Protein AF-A0A090VM48-F1 (afdb_monomer_lite)

Foldseek 3Di:
DQCVPDVVRDDDDDDPDPLSVLVVCLVVQCVVCPPPPCSNVVQQQPGAHPVRHRNVCVVVVHDDDVLVVDDWDDVVVCVVDVVDDTRPPRD

pLDDT: mean 92.02, std 4.05, range [72.44, 97.25]

Organism: NCBI:txid221126

Secondary structure (DSSP, 8-state):
-HHHH-SSPPPPP--SSHHHHHHHHHHHHHHHSTTSTTHHHHHHTT-B-TTS-BHHHHHHTS---GGGTSPPPPHHHHHH-TT--PPTT--

Sequence (91 aa):
MRSKRTNPVFESLDPQSEQEAWDMIFKEYFLETFLENGSSFFASLRFKTAEGQLWMESLKNMTIEFNKICYPIPSEEMLVNKVIEQNPDLE

Structure (mmCIF, N/CA/C/O backbone):
data_AF-A0A090VM48-F1
#
_entry.id   AF-A0A090VM48-F1
#
loop_
_atom_site.group_PDB
_atom_site.id
_atom_site.type_symbol
_atom_site.label_atom_id
_atom_site.label_alt_id
_atom_site.label_comp_id
_atom_site.label_asym_id
_atom_site.label_entity_id
_atom_site.label_seq_id
_atom_site.pdbx_PDB_ins_code
_atom_site.Cartn_x
_atom_site.Cartn_y
_atom_site.Cartn_z
_atom_site.occupancy
_atom_site.B_iso_or_equiv
_atom_site.auth_seq_id
_atom_site.auth_comp_id
_atom_site.auth_asym_id
_atom_site.auth_atom_id
_atom_site.pdbx_PDB_model_num
ATOM 1 N N . MET A 1 1 ? -6.286 -13.475 17.560 1.00 75.25 1 MET A N 1
ATOM 2 C CA . MET A 1 1 ? -4.812 -13.353 17.512 1.00 75.25 1 MET A CA 1
ATOM 3 C C . MET A 1 1 ? -4.310 -12.621 18.742 1.00 75.25 1 MET A C 1
ATOM 5 O O . MET A 1 1 ? -3.618 -13.254 19.526 1.00 75.25 1 MET A O 1
ATOM 9 N N . ARG A 1 2 ? -4.794 -11.400 19.002 1.00 88.44 2 ARG A N 1
ATOM 10 C CA . ARG A 1 2 ? -4.609 -10.620 20.246 1.00 88.44 2 ARG A CA 1
ATOM 11 C C . ARG A 1 2 ? -4.479 -11.429 21.544 1.00 88.44 2 ARG A C 1
ATOM 13 O O . ARG A 1 2 ? -3.412 -11.456 22.146 1.00 88.44 2 ARG A O 1
ATOM 20 N N . SER A 1 3 ? -5.496 -12.211 21.914 1.00 89.69 3 SER A N 1
ATOM 21 C CA . SER A 1 3 ? -5.483 -13.037 23.141 1.00 89.69 3 SER A CA 1
ATO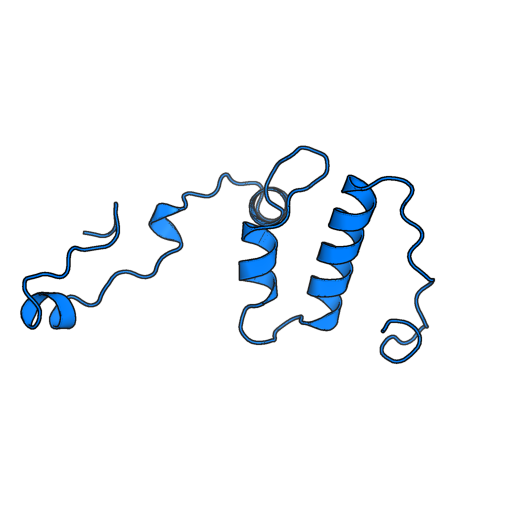M 22 C C . SER A 1 3 ? -4.371 -14.090 23.233 1.00 89.69 3 SER A C 1
ATOM 24 O O . SER A 1 3 ? -4.127 -14.620 24.312 1.00 89.69 3 SER A O 1
ATOM 26 N N . LYS A 1 4 ? -3.706 -14.408 22.118 1.00 89.44 4 LYS A N 1
ATOM 27 C CA . LYS A 1 4 ? -2.610 -15.384 22.037 1.00 89.44 4 LYS A CA 1
ATOM 28 C C . LYS A 1 4 ? -1.248 -14.751 21.726 1.00 89.44 4 LYS A C 1
ATOM 30 O O . LYS A 1 4 ? -0.241 -15.396 21.991 1.00 89.44 4 LYS A O 1
ATOM 35 N N . ARG A 1 5 ? -1.210 -13.559 21.113 1.00 86.00 5 ARG A N 1
ATOM 36 C CA . ARG A 1 5 ? 0.003 -12.961 20.517 1.00 86.00 5 ARG A CA 1
ATOM 37 C C . ARG A 1 5 ? 0.386 -11.576 21.064 1.00 86.00 5 ARG A C 1
ATOM 39 O O . ARG A 1 5 ? 1.468 -11.105 20.745 1.00 86.00 5 ARG A O 1
ATOM 46 N N . THR A 1 6 ? -0.430 -10.945 21.914 1.00 84.62 6 THR A N 1
ATOM 47 C CA . THR A 1 6 ? -0.120 -9.628 22.521 1.00 84.62 6 THR A CA 1
ATOM 48 C C . THR A 1 6 ? 0.038 -9.716 24.043 1.00 84.62 6 THR A C 1
ATOM 50 O O . THR A 1 6 ? -0.725 -10.438 24.686 1.00 84.62 6 THR A O 1
ATOM 53 N N . ASN A 1 7 ? 0.993 -8.970 24.619 1.00 88.06 7 ASN A N 1
ATOM 54 C CA . ASN A 1 7 ? 1.157 -8.793 26.069 1.00 88.06 7 ASN A CA 1
ATOM 55 C C . ASN A 1 7 ? 1.467 -7.311 26.403 1.00 88.06 7 ASN A C 1
ATOM 57 O O . ASN A 1 7 ? 2.537 -6.840 26.012 1.00 88.06 7 ASN A O 1
ATOM 61 N N . PRO A 1 8 ? 0.584 -6.576 27.110 1.00 89.50 8 PRO A N 1
ATOM 62 C CA . PRO A 1 8 ? -0.696 -7.029 27.663 1.00 89.50 8 PRO A CA 1
ATOM 63 C C . PRO A 1 8 ? -1.680 -7.472 26.574 1.00 89.50 8 PRO A C 1
ATOM 65 O O . PRO A 1 8 ? -1.565 -7.073 25.416 1.00 89.50 8 PRO A O 1
ATOM 68 N N . VAL A 1 9 ? -2.626 -8.338 26.945 1.00 91.56 9 VAL A N 1
ATOM 69 C CA . VAL A 1 9 ? -3.654 -8.815 26.014 1.00 91.56 9 VAL A CA 1
ATOM 70 C C . VAL A 1 9 ? -4.525 -7.636 25.595 1.00 91.56 9 VAL A C 1
ATOM 72 O O . VAL A 1 9 ? -5.179 -7.023 26.436 1.00 91.56 9 VAL A O 1
ATOM 75 N N . PHE A 1 10 ? -4.541 -7.329 24.299 1.00 88.19 10 PHE A N 1
ATOM 76 C CA . PHE A 1 10 ? -5.435 -6.309 23.762 1.00 88.19 10 PHE A CA 1
ATOM 77 C C . PHE A 1 10 ? -6.889 -6.792 23.733 1.00 88.19 10 PHE A C 1
ATOM 79 O O . PHE A 1 10 ? -7.164 -7.983 23.566 1.00 88.19 10 PHE A O 1
ATOM 86 N N . GLU A 1 11 ? -7.815 -5.842 23.866 1.00 90.50 11 GLU A N 1
ATOM 87 C CA . GLU A 1 11 ? -9.258 -6.088 23.853 1.00 90.50 11 GLU A CA 1
ATOM 88 C C . GLU A 1 11 ? -9.743 -6.674 22.519 1.00 90.50 11 GLU A C 1
ATOM 90 O O . GLU A 1 11 ? -9.077 -6.580 21.481 1.00 90.50 11 GLU A O 1
ATOM 95 N N . SER A 1 12 ? -10.921 -7.294 22.535 1.00 90.88 12 SER A N 1
ATOM 96 C CA . SER A 1 12 ? -11.540 -7.782 21.299 1.00 90.88 12 SER A CA 1
ATOM 97 C C . SER A 1 12 ? -11.982 -6.607 20.426 1.00 90.88 12 SER A C 1
ATOM 99 O O . SER A 1 12 ? -12.376 -5.565 20.938 1.00 90.88 12 SER A O 1
ATOM 101 N N . LEU A 1 13 ? -11.885 -6.773 19.107 1.00 90.88 13 LEU A N 1
ATOM 102 C CA . LEU A 1 13 ? -12.357 -5.775 18.148 1.00 90.88 13 LEU A CA 1
ATOM 103 C C . LEU A 1 13 ? -13.887 -5.857 18.050 1.00 90.88 13 LEU A C 1
ATOM 105 O O . LEU A 1 13 ? -14.413 -6.957 17.884 1.00 90.88 13 LEU A O 1
ATOM 109 N N . ASP A 1 14 ? -14.568 -4.715 18.134 1.00 94.62 14 ASP A N 1
ATOM 110 C CA . ASP A 1 14 ? -16.031 -4.596 18.040 1.00 94.62 14 ASP A CA 1
ATOM 111 C C . ASP A 1 14 ? -16.419 -3.415 17.122 1.00 94.62 14 ASP A C 1
ATOM 113 O O . ASP A 1 14 ? -16.823 -2.352 17.602 1.00 94.62 14 ASP A O 1
ATOM 117 N N . PRO A 1 15 ? -16.199 -3.537 15.798 1.00 95.69 15 PRO A N 1
ATOM 118 C CA . PRO A 1 15 ? -16.466 -2.449 14.864 1.00 95.69 15 PRO A CA 1
ATOM 119 C C . PRO A 1 15 ? -17.971 -2.187 14.726 1.00 95.69 15 PRO A C 1
ATOM 121 O O . PRO A 1 15 ? -18.760 -3.115 14.561 1.00 95.69 15 PRO A O 1
ATOM 124 N N . GLN A 1 16 ? -18.363 -0.913 14.704 1.00 97.25 16 GLN A N 1
ATOM 125 C CA . GLN A 1 16 ? -19.758 -0.476 14.571 1.00 97.25 16 GLN A CA 1
ATOM 126 C C . GLN A 1 16 ? -20.158 -0.190 13.115 1.00 97.25 16 GLN A C 1
ATOM 128 O O . GLN A 1 16 ? -21.320 0.087 12.818 1.00 97.25 16 GLN A O 1
ATOM 133 N N . SER A 1 17 ? -19.203 -0.252 12.184 1.00 97.12 17 SER A N 1
ATOM 134 C CA . SER A 1 17 ? -19.435 -0.093 10.748 1.00 97.12 17 SER A CA 1
ATOM 135 C C . SER A 1 17 ? -18.449 -0.918 9.924 1.00 97.12 17 SER A C 1
ATOM 137 O O . SER A 1 17 ? -17.395 -1.322 10.412 1.00 97.12 17 SER A O 1
ATOM 139 N N . GLU A 1 18 ? -18.769 -1.139 8.648 1.00 96.06 18 GLU A N 1
ATOM 140 C CA . GLU A 1 18 ? -17.862 -1.825 7.722 1.00 96.06 18 GLU A CA 1
ATOM 141 C C . GLU A 1 18 ? -16.531 -1.076 7.568 1.00 96.06 18 GLU A C 1
ATOM 143 O O . GLU A 1 18 ? -15.467 -1.689 7.607 1.00 96.06 18 GLU A O 1
ATOM 148 N N . GLN A 1 19 ? -16.570 0.253 7.450 1.00 96.31 19 GLN A N 1
ATOM 149 C CA . GLN A 1 19 ? -15.354 1.055 7.326 1.00 96.31 19 GLN A CA 1
ATOM 150 C C . GLN A 1 19 ? -14.487 0.964 8.587 1.00 96.31 19 GLN A C 1
ATOM 152 O O . GLN A 1 19 ? -13.274 0.790 8.497 1.00 96.31 19 GLN A O 1
ATOM 157 N N . GLU A 1 20 ? -15.105 1.007 9.767 1.00 96.31 20 GLU A N 1
ATOM 158 C CA . GLU A 1 20 ? -14.386 0.806 11.024 1.00 96.31 20 GLU A CA 1
ATOM 159 C C . GLU A 1 20 ? -13.789 -0.606 11.114 1.00 96.31 20 GLU A C 1
ATOM 161 O O . GLU A 1 20 ? -12.657 -0.770 11.573 1.00 96.31 20 GLU A O 1
ATOM 166 N N . ALA A 1 21 ? -14.499 -1.622 10.612 1.00 96.00 21 ALA A N 1
ATOM 167 C CA . ALA A 1 21 ? -13.966 -2.974 10.514 1.00 96.00 21 ALA A CA 1
ATOM 168 C C . ALA A 1 21 ? -12.726 -3.020 9.608 1.00 96.00 21 ALA A C 1
ATOM 170 O O . ALA A 1 21 ? -11.713 -3.600 10.000 1.00 96.00 21 ALA A O 1
ATOM 171 N N . TRP A 1 22 ? -12.759 -2.373 8.440 1.00 96.12 22 TRP A N 1
ATOM 172 C CA . TRP A 1 22 ? -11.606 -2.293 7.539 1.00 96.12 22 TRP A CA 1
ATOM 173 C C . TRP A 1 22 ? -10.408 -1.577 8.170 1.00 96.12 22 TRP A C 1
ATOM 175 O O . TRP A 1 22 ? -9.280 -2.066 8.058 1.00 96.12 22 TRP A O 1
ATOM 185 N N . ASP A 1 23 ? -10.639 -0.483 8.894 1.00 95.62 23 ASP A N 1
ATOM 186 C CA . ASP A 1 23 ? -9.587 0.245 9.608 1.00 95.62 23 ASP A CA 1
ATOM 187 C C . ASP A 1 23 ? -8.973 -0.595 10.736 1.00 95.62 23 ASP A C 1
ATOM 189 O O . ASP A 1 23 ? -7.751 -0.618 10.914 1.00 95.62 23 ASP A O 1
ATOM 193 N N . MET A 1 24 ? -9.803 -1.312 11.500 1.00 95.06 24 MET A N 1
ATOM 194 C CA . MET A 1 24 ? -9.336 -2.234 12.538 1.00 95.06 24 MET A CA 1
ATOM 195 C C . MET A 1 24 ? -8.552 -3.407 11.941 1.00 95.06 24 MET A C 1
ATOM 197 O O . MET A 1 24 ? -7.506 -3.771 12.481 1.00 95.06 24 MET A O 1
ATOM 201 N N . ILE A 1 25 ? -9.005 -3.962 10.811 1.00 93.44 25 ILE A N 1
ATOM 202 C CA . ILE A 1 25 ? -8.294 -5.025 10.091 1.00 93.44 25 ILE A CA 1
ATOM 203 C C . ILE A 1 25 ? -6.932 -4.524 9.616 1.00 93.44 25 ILE A C 1
ATOM 205 O O . ILE A 1 25 ? -5.948 -5.220 9.838 1.00 93.44 25 ILE A O 1
ATOM 209 N N . PHE A 1 26 ? -6.836 -3.335 9.010 1.00 95.12 26 PHE A N 1
ATOM 210 C CA . PHE A 1 26 ? -5.544 -2.791 8.580 1.00 95.12 26 PHE A CA 1
ATOM 211 C C . PHE A 1 26 ? -4.571 -2.638 9.757 1.00 95.12 26 PHE A C 1
ATOM 213 O O . PHE A 1 26 ? -3.415 -3.049 9.659 1.00 95.12 26 PHE A O 1
ATOM 220 N N . LYS A 1 27 ? -5.038 -2.093 10.887 1.00 92.75 27 LYS A N 1
ATOM 221 C CA . LYS A 1 27 ? -4.209 -1.910 12.089 1.00 92.75 27 LYS A CA 1
ATOM 222 C C . LYS A 1 27 ? -3.728 -3.243 12.656 1.00 92.75 27 LYS A C 1
ATOM 224 O O . LYS A 1 27 ? -2.547 -3.379 12.962 1.00 92.75 27 LYS A O 1
ATOM 229 N N . GLU A 1 28 ? -4.611 -4.232 12.768 1.00 92.12 28 GLU A N 1
ATOM 230 C CA . GLU A 1 28 ? -4.233 -5.560 13.258 1.00 92.12 28 GLU A CA 1
ATOM 231 C C . GLU A 1 28 ? -3.309 -6.279 12.261 1.00 92.12 28 GLU A C 1
ATOM 233 O O . GLU A 1 28 ? -2.316 -6.869 12.672 1.00 92.12 28 GLU A O 1
ATOM 238 N N . TYR A 1 29 ? -3.568 -6.166 10.954 1.00 91.81 29 TYR A N 1
ATOM 239 C CA . TYR A 1 29 ? -2.700 -6.686 9.894 1.00 91.81 29 TYR A CA 1
ATOM 240 C C . TYR A 1 29 ? -1.295 -6.092 9.999 1.00 91.81 29 TYR A C 1
ATOM 242 O O . TYR A 1 29 ? -0.306 -6.822 9.930 1.00 91.81 29 TYR A O 1
ATOM 250 N N . PHE A 1 30 ? -1.201 -4.773 10.189 1.00 91.06 30 PHE A N 1
ATOM 251 C CA . PHE A 1 30 ? 0.067 -4.077 10.358 1.00 91.06 30 PHE A CA 1
ATOM 252 C C . PHE A 1 30 ? 0.801 -4.553 11.608 1.00 91.06 30 PHE A C 1
ATOM 254 O O . PHE A 1 30 ? 1.985 -4.832 11.506 1.00 91.06 30 PHE A O 1
ATOM 261 N N . LEU A 1 31 ? 0.124 -4.658 12.756 1.00 89.56 31 LEU A N 1
ATOM 262 C CA . LEU A 1 31 ? 0.738 -5.091 14.016 1.00 89.56 31 LEU A CA 1
ATOM 263 C C . LEU A 1 31 ? 1.222 -6.541 13.965 1.00 89.56 31 LEU A C 1
ATOM 265 O O . LEU A 1 31 ? 2.309 -6.838 14.449 1.00 89.56 31 LEU A O 1
ATOM 269 N N . GLU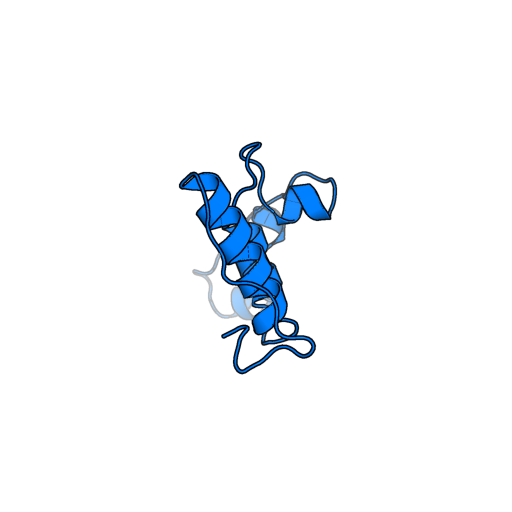 A 1 32 ? 0.417 -7.430 13.390 1.00 89.12 32 GLU A N 1
ATOM 270 C CA . GLU A 1 32 ? 0.696 -8.863 13.370 1.00 89.12 32 GLU A CA 1
ATOM 271 C C . GLU A 1 32 ? 1.777 -9.226 12.347 1.00 89.12 32 GLU A C 1
ATOM 273 O O . GLU A 1 32 ? 2.650 -10.027 12.650 1.00 89.12 32 GLU A O 1
ATOM 278 N N . THR A 1 33 ? 1.740 -8.625 11.153 1.00 90.06 33 THR A N 1
ATOM 279 C CA . THR A 1 33 ? 2.660 -8.949 10.041 1.00 90.06 33 THR A CA 1
ATOM 280 C C . THR A 1 33 ? 3.777 -7.919 9.873 1.00 90.06 33 THR A C 1
ATOM 282 O O . THR A 1 33 ? 4.406 -7.822 8.812 1.00 90.06 33 THR A O 1
ATOM 285 N N . PHE A 1 34 ? 4.013 -7.083 10.890 1.00 85.19 34 PHE A N 1
ATOM 286 C CA . PHE A 1 34 ? 5.017 -6.032 10.791 1.00 85.19 34 PHE A CA 1
ATOM 287 C C . PHE A 1 34 ? 6.391 -6.642 10.493 1.00 85.19 34 PHE A C 1
ATOM 289 O O . PHE A 1 34 ? 6.813 -7.588 11.149 1.00 85.19 34 PHE A O 1
ATOM 296 N N . LEU A 1 35 ? 7.103 -6.073 9.516 1.00 85.62 35 LEU A N 1
ATOM 297 C CA . LEU A 1 35 ? 8.406 -6.550 9.020 1.00 85.62 35 LEU A CA 1
ATOM 298 C C . LEU A 1 35 ? 8.382 -7.892 8.267 1.00 85.62 35 LEU A C 1
ATOM 300 O O . LEU A 1 35 ? 9.428 -8.341 7.799 1.00 85.62 35 LEU A O 1
ATOM 304 N N . GLU A 1 36 ? 7.215 -8.496 8.049 1.00 89.75 36 GLU A N 1
ATOM 305 C CA . GLU A 1 36 ? 7.102 -9.717 7.254 1.00 89.75 36 GLU A CA 1
ATOM 306 C C . GLU A 1 36 ? 6.958 -9.387 5.765 1.00 89.75 36 GLU A C 1
ATOM 308 O O . GLU A 1 36 ? 5.879 -9.025 5.291 1.00 89.75 36 GLU A O 1
ATOM 313 N N . ASN A 1 37 ? 8.054 -9.517 5.010 1.00 87.69 37 ASN A N 1
ATOM 314 C CA . ASN A 1 37 ? 8.074 -9.471 3.539 1.00 87.69 37 ASN A CA 1
ATOM 315 C C . ASN A 1 37 ? 7.376 -8.239 2.913 1.00 87.69 37 ASN A C 1
ATOM 317 O O . ASN A 1 37 ? 6.739 -8.327 1.865 1.00 87.69 37 ASN A O 1
ATOM 321 N N . GLY A 1 38 ? 7.431 -7.085 3.584 1.00 87.69 38 GLY A N 1
ATOM 322 C CA . GLY A 1 38 ? 6.774 -5.864 3.107 1.00 87.69 38 GLY A CA 1
ATOM 323 C C . GLY A 1 38 ? 5.241 -5.915 3.131 1.00 87.69 38 GLY A C 1
ATOM 324 O O . GLY A 1 38 ? 4.598 -5.081 2.502 1.00 87.69 38 GLY A O 1
ATOM 325 N N . SER A 1 39 ? 4.629 -6.849 3.863 1.00 91.19 39 SER A N 1
ATOM 326 C CA . SER A 1 39 ? 3.169 -7.013 3.934 1.00 91.19 39 SER A CA 1
ATOM 327 C C . SER A 1 39 ? 2.443 -5.707 4.264 1.00 91.19 39 SER A C 1
ATOM 329 O O . SER A 1 39 ? 1.424 -5.391 3.647 1.00 91.19 39 SER A O 1
ATOM 331 N N . SER A 1 40 ? 2.996 -4.912 5.183 1.00 92.00 40 SER A N 1
ATOM 332 C CA . SER A 1 40 ? 2.462 -3.602 5.563 1.00 92.00 40 SER A CA 1
ATOM 333 C C . SER A 1 40 ? 2.445 -2.593 4.410 1.00 92.00 40 SER A C 1
ATOM 335 O O . SER A 1 40 ? 1.492 -1.824 4.305 1.00 92.00 40 SER A O 1
ATOM 337 N N . PHE A 1 41 ? 3.441 -2.625 3.521 1.00 92.19 41 PHE A N 1
ATOM 338 C CA . PHE A 1 41 ? 3.498 -1.781 2.325 1.00 92.19 41 PHE A CA 1
ATOM 339 C C . PHE A 1 41 ? 2.372 -2.134 1.347 1.00 92.19 41 PHE A C 1
ATOM 341 O O . PHE A 1 41 ? 1.606 -1.270 0.930 1.00 92.19 41 PHE A O 1
ATOM 348 N N . PHE A 1 42 ? 2.198 -3.418 1.028 1.00 93.19 42 PHE A N 1
ATOM 349 C CA . PHE A 1 42 ? 1.135 -3.843 0.111 1.00 93.19 42 PHE A CA 1
ATOM 350 C C . PHE A 1 42 ? -0.268 -3.675 0.706 1.00 93.19 42 PHE A C 1
ATOM 352 O O . PHE A 1 42 ? -1.237 -3.474 -0.026 1.00 93.19 42 PHE A O 1
ATOM 359 N N . ALA A 1 43 ? -0.417 -3.792 2.026 1.00 94.75 43 ALA A N 1
ATOM 360 C CA . ALA A 1 43 ? -1.683 -3.512 2.692 1.00 94.75 43 ALA A CA 1
ATOM 361 C C . ALA A 1 43 ? -2.018 -2.017 2.649 1.00 94.75 43 ALA A C 1
ATOM 363 O O . ALA A 1 43 ? -3.141 -1.659 2.300 1.00 94.75 43 ALA A O 1
ATOM 364 N N . SER A 1 44 ? -1.052 -1.134 2.916 1.00 95.12 44 SER A N 1
ATOM 365 C CA . SER A 1 44 ? -1.313 0.309 2.955 1.00 95.12 44 SER A CA 1
ATOM 366 C C . SER A 1 44 ? -1.645 0.911 1.585 1.00 95.12 44 SER A C 1
ATOM 368 O O . SER A 1 44 ? -2.273 1.965 1.525 1.00 95.12 44 SER A O 1
ATOM 370 N N . LEU A 1 45 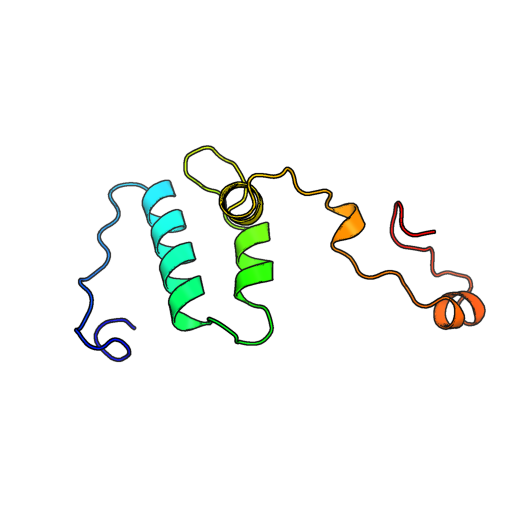? -1.290 0.224 0.494 1.00 95.06 45 LEU A N 1
ATOM 371 C CA . LEU A 1 45 ? -1.670 0.571 -0.882 1.00 95.06 45 LEU A CA 1
ATOM 372 C C . LEU A 1 45 ? -3.041 0.029 -1.324 1.00 95.06 45 LEU A C 1
ATOM 374 O O . LEU A 1 45 ? -3.503 0.371 -2.410 1.00 95.06 45 LEU A O 1
ATOM 378 N N . ARG A 1 46 ? -3.688 -0.830 -0.524 1.00 93.12 46 ARG A N 1
ATOM 379 C CA . ARG A 1 46 ? -4.988 -1.451 -0.855 1.00 93.12 46 ARG A CA 1
ATOM 380 C C . ARG A 1 46 ? -6.114 -1.006 0.066 1.00 93.12 46 ARG A C 1
ATOM 382 O O . ARG A 1 46 ? -7.238 -0.821 -0.391 1.00 93.12 46 ARG A O 1
ATOM 389 N N . PHE A 1 47 ? -5.823 -0.868 1.355 1.00 96.38 47 PHE A N 1
ATOM 390 C CA . PHE A 1 47 ? -6.8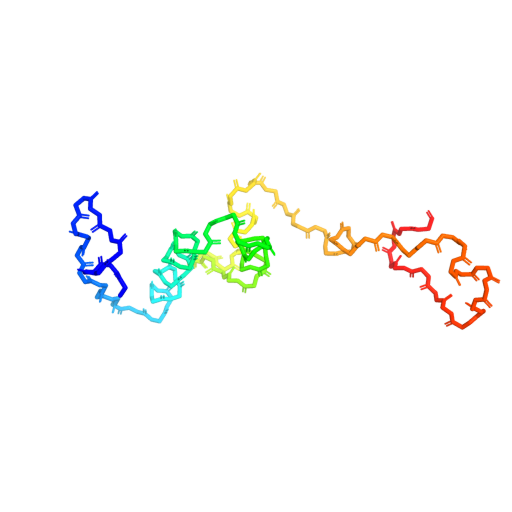07 -0.450 2.344 1.00 96.38 47 PHE A CA 1
ATOM 391 C C . PHE A 1 47 ? -6.979 1.065 2.304 1.00 96.38 47 PHE A C 1
ATOM 393 O O . PHE A 1 47 ? -6.010 1.809 2.121 1.00 96.38 47 PHE A O 1
ATOM 400 N N . LYS A 1 48 ? -8.214 1.508 2.538 1.00 96.25 48 LYS A N 1
ATOM 401 C CA . LYS A 1 48 ? -8.575 2.920 2.616 1.00 96.25 48 LYS A CA 1
ATOM 402 C C . LYS A 1 48 ? -8.967 3.307 4.033 1.00 96.25 48 LYS A C 1
ATOM 404 O O . LYS A 1 48 ? -9.544 2.486 4.742 1.00 96.25 48 LYS A O 1
ATOM 409 N N . THR A 1 49 ? -8.657 4.542 4.405 1.00 95.06 49 THR A N 1
ATOM 410 C CA . THR A 1 49 ? -9.148 5.182 5.626 1.00 95.06 49 THR A CA 1
ATOM 411 C C . THR A 1 49 ? -10.619 5.568 5.472 1.00 95.06 49 THR A C 1
ATOM 413 O O . THR A 1 49 ? -11.174 5.521 4.368 1.00 95.06 49 THR A O 1
ATOM 416 N N . ALA A 1 50 ? -11.249 6.008 6.563 1.00 93.25 50 ALA A N 1
ATOM 417 C CA . ALA A 1 50 ? -12.616 6.523 6.544 1.00 93.25 50 ALA A CA 1
ATOM 418 C C . ALA A 1 50 ? -12.815 7.728 5.602 1.00 93.25 50 ALA A C 1
ATOM 420 O O . ALA A 1 50 ? -13.903 7.926 5.066 1.00 93.25 50 ALA A O 1
ATOM 421 N N . GLU A 1 51 ? -11.758 8.497 5.341 1.00 92.62 51 GLU A N 1
ATOM 422 C CA . GLU A 1 51 ? -11.743 9.613 4.390 1.00 92.62 51 GLU A CA 1
ATOM 423 C C . GLU A 1 51 ? -11.623 9.147 2.925 1.00 92.62 51 GLU A C 1
ATOM 425 O O . GLU A 1 51 ? -11.613 9.964 2.005 1.00 92.62 51 GLU A O 1
ATOM 430 N N . GLY A 1 52 ? -11.519 7.835 2.689 1.00 93.25 52 GLY A N 1
ATOM 431 C CA . GLY A 1 52 ? -11.402 7.226 1.364 1.00 93.25 52 GLY A CA 1
ATOM 432 C C . GLY A 1 52 ? -9.995 7.278 0.758 1.00 93.25 52 GLY A C 1
ATOM 433 O O . GLY A 1 52 ? -9.808 6.802 -0.367 1.00 93.25 52 GLY A O 1
ATOM 434 N N . GLN A 1 53 ? -9.019 7.822 1.488 1.00 95.25 53 GLN A N 1
ATOM 435 C CA . GLN A 1 53 ? -7.606 7.865 1.105 1.00 95.25 53 GLN A CA 1
ATOM 436 C C . GLN A 1 53 ? -6.943 6.520 1.366 1.00 95.25 53 GLN A C 1
ATOM 438 O O . GLN A 1 53 ? -7.366 5.782 2.253 1.00 95.25 53 GLN A O 1
ATOM 443 N N . LEU A 1 54 ? -5.882 6.187 0.634 1.00 96.75 54 LEU A N 1
ATOM 444 C CA . LEU A 1 54 ? -5.099 5.001 0.976 1.00 96.75 54 LEU A CA 1
ATOM 445 C C . LEU A 1 54 ? -4.415 5.199 2.328 1.00 96.75 54 LEU A C 1
ATOM 447 O O . LEU A 1 54 ? -3.945 6.292 2.651 1.00 96.75 54 LEU A O 1
ATOM 451 N N . TRP A 1 55 ? -4.269 4.119 3.092 1.00 96.38 55 TRP A N 1
ATOM 452 C CA . TRP A 1 55 ? -3.507 4.170 4.340 1.00 96.38 55 TRP A CA 1
ATOM 453 C C . TRP A 1 55 ? -2.071 4.665 4.119 1.00 96.38 55 TRP A C 1
ATOM 455 O O . TRP A 1 55 ? -1.536 5.381 4.961 1.00 96.38 55 TRP A O 1
ATOM 465 N N . MET A 1 56 ? -1.449 4.351 2.978 1.00 95.56 56 MET A N 1
ATOM 466 C CA . MET A 1 56 ? -0.124 4.874 2.630 1.00 95.56 56 MET A CA 1
ATOM 467 C C . MET A 1 56 ? -0.118 6.403 2.508 1.00 95.56 56 MET A C 1
ATOM 469 O O . MET A 1 56 ? 0.787 7.053 3.030 1.00 95.56 56 MET A O 1
ATOM 473 N N . GLU A 1 57 ? -1.124 6.970 1.842 1.00 96.12 57 GLU A N 1
ATOM 474 C CA . GLU A 1 57 ? -1.243 8.417 1.638 1.00 96.12 57 GLU A CA 1
ATOM 475 C C . GLU A 1 57 ? -1.457 9.134 2.967 1.00 96.12 57 GLU A C 1
ATOM 477 O O . GLU A 1 57 ? -0.772 10.112 3.256 1.00 96.12 57 GLU A O 1
ATOM 482 N N . SER A 1 58 ? -2.337 8.587 3.810 1.00 95.19 58 SER A N 1
ATOM 483 C CA . SER A 1 58 ? -2.595 9.099 5.157 1.00 95.19 58 SER A CA 1
ATOM 484 C C . SER A 1 58 ? -1.334 9.074 6.033 1.00 95.19 58 SER A C 1
ATOM 486 O O . SER A 1 58 ? -0.988 10.071 6.665 1.00 95.19 58 SER A O 1
ATOM 488 N N . LEU A 1 59 ? -0.578 7.968 6.020 1.00 93.00 59 LEU A N 1
ATOM 489 C CA . LEU A 1 59 ? 0.640 7.812 6.827 1.00 93.00 59 LEU A CA 1
ATOM 490 C C . LEU A 1 59 ? 1.806 8.688 6.351 1.00 93.00 59 LEU A C 1
ATOM 492 O O . LEU A 1 59 ? 2.631 9.109 7.163 1.00 93.00 59 LEU A O 1
ATOM 496 N N . LYS A 1 60 ? 1.927 8.913 5.039 1.00 92.19 60 LYS A N 1
ATOM 497 C CA . LYS A 1 60 ? 3.025 9.688 4.440 1.00 92.19 60 LYS A CA 1
ATOM 498 C C . LYS A 1 60 ? 2.670 11.149 4.188 1.00 92.19 60 LYS A C 1
ATOM 500 O O . LYS A 1 60 ? 3.570 11.928 3.883 1.00 92.19 60 LYS A O 1
ATOM 505 N N . ASN A 1 61 ? 1.398 11.513 4.337 1.00 93.50 61 ASN A N 1
ATOM 506 C CA . ASN A 1 61 ? 0.854 12.825 4.010 1.00 93.50 61 ASN A CA 1
ATOM 507 C C . ASN A 1 61 ? 1.245 13.285 2.592 1.00 93.50 61 ASN A C 1
ATOM 509 O O . ASN A 1 61 ? 1.657 14.424 2.373 1.00 93.50 61 ASN A O 1
ATOM 513 N N . MET A 1 62 ? 1.173 12.362 1.633 1.00 92.62 62 MET A N 1
ATOM 514 C CA . MET A 1 62 ? 1.472 12.607 0.223 1.00 92.62 62 MET A CA 1
ATOM 515 C C . MET A 1 62 ? 0.565 11.753 -0.655 1.00 92.62 62 MET A C 1
ATOM 517 O O . MET A 1 62 ? 0.176 10.658 -0.256 1.00 92.62 62 MET A O 1
ATOM 521 N N . THR A 1 63 ? 0.264 12.232 -1.858 1.00 92.94 63 THR A N 1
ATOM 522 C CA . THR A 1 63 ? -0.449 11.440 -2.864 1.00 92.94 63 THR A CA 1
ATOM 523 C C . THR A 1 63 ? 0.487 10.402 -3.465 1.00 92.94 63 THR A C 1
ATOM 525 O O . THR A 1 63 ? 1.672 10.668 -3.680 1.00 92.94 63 THR A O 1
ATOM 528 N N . ILE A 1 64 ? -0.043 9.212 -3.731 1.00 92.69 64 ILE A N 1
ATOM 529 C CA . ILE A 1 64 ? 0.745 8.122 -4.294 1.00 92.69 64 ILE A CA 1
ATOM 530 C C . ILE A 1 64 ? 0.711 8.153 -5.823 1.00 92.69 64 ILE A C 1
ATOM 532 O O . ILE A 1 64 ? -0.342 8.091 -6.454 1.00 92.69 64 ILE A O 1
ATOM 536 N N . GLU A 1 65 ? 1.899 8.185 -6.422 1.00 91.25 65 GLU A N 1
ATOM 537 C CA . GLU A 1 65 ? 2.099 8.005 -7.858 1.00 91.25 65 GLU A CA 1
ATOM 538 C C . GLU A 1 65 ? 2.289 6.513 -8.152 1.00 91.25 65 GLU A C 1
ATOM 540 O O . GLU A 1 65 ? 3.387 5.974 -8.017 1.00 91.25 65 GLU A O 1
ATOM 545 N N . PHE A 1 66 ? 1.210 5.828 -8.538 1.00 89.38 66 PHE A N 1
ATOM 546 C CA . PHE A 1 66 ? 1.214 4.371 -8.727 1.00 89.38 66 PHE A CA 1
ATOM 547 C C . PHE A 1 66 ? 2.257 3.868 -9.730 1.00 89.38 66 PHE A C 1
ATOM 549 O O . PHE A 1 66 ? 2.843 2.809 -9.510 1.00 89.38 66 PHE A O 1
ATOM 556 N N . ASN A 1 67 ? 2.553 4.646 -10.771 1.00 90.81 67 ASN A N 1
ATOM 557 C CA . ASN A 1 67 ? 3.567 4.294 -11.766 1.00 90.81 67 ASN A CA 1
ATOM 558 C C . ASN A 1 67 ? 4.975 4.172 -11.154 1.00 90.81 67 ASN A C 1
ATOM 560 O O . ASN A 1 67 ? 5.776 3.370 -11.617 1.00 90.81 67 ASN A O 1
ATOM 564 N N . LYS A 1 68 ? 5.250 4.872 -10.043 1.00 88.62 68 LYS A N 1
ATOM 565 C CA . LYS A 1 68 ? 6.538 4.819 -9.328 1.00 88.62 68 LYS A CA 1
ATOM 566 C C . LYS A 1 68 ? 6.616 3.745 -8.243 1.00 88.62 68 LYS A C 1
ATOM 568 O O . LYS A 1 68 ? 7.631 3.642 -7.558 1.00 88.62 68 LYS A O 1
ATOM 573 N N . ILE A 1 69 ? 5.552 2.967 -8.043 1.00 90.69 69 ILE A N 1
ATOM 574 C CA . ILE A 1 69 ? 5.543 1.859 -7.076 1.00 90.69 69 ILE A CA 1
ATOM 575 C C . ILE A 1 69 ? 6.206 0.620 -7.670 1.00 90.69 69 ILE A C 1
ATOM 577 O O . ILE A 1 69 ? 6.894 -0.118 -6.964 1.00 90.69 69 ILE A O 1
ATOM 581 N N . CYS A 1 70 ? 5.973 0.372 -8.958 1.00 90.50 70 CYS A N 1
ATOM 582 C CA . CYS A 1 70 ? 6.586 -0.738 -9.665 1.00 90.50 70 CYS A CA 1
ATOM 583 C C . CYS A 1 70 ? 8.077 -0.455 -9.855 1.00 90.50 70 CYS A C 1
ATOM 585 O O . CYS A 1 70 ? 8.455 0.621 -10.303 1.00 90.50 70 CYS A O 1
ATOM 587 N N . TYR A 1 71 ? 8.934 -1.421 -9.526 1.00 90.94 71 TYR A N 1
ATOM 588 C CA . TYR A 1 71 ? 10.362 -1.288 -9.808 1.00 90.94 71 TYR A CA 1
ATOM 589 C C . TYR A 1 71 ? 10.603 -1.216 -11.320 1.00 90.94 71 TYR A C 1
ATOM 591 O O . TYR A 1 71 ? 9.901 -1.902 -12.066 1.00 90.94 71 TYR A O 1
ATOM 599 N N . PRO A 1 72 ? 11.589 -0.431 -11.786 1.00 94.00 72 PRO A N 1
ATOM 600 C CA . PRO A 1 72 ? 11.943 -0.412 -13.197 1.00 94.00 72 PRO A CA 1
ATOM 601 C C . PRO A 1 72 ? 12.386 -1.806 -13.643 1.00 94.00 72 PRO A C 1
ATOM 603 O O . PRO A 1 72 ? 13.091 -2.518 -12.920 1.00 94.00 72 PRO A O 1
ATOM 606 N N . ILE A 1 73 ? 11.970 -2.191 -14.843 1.00 93.69 73 ILE A N 1
ATOM 607 C CA . ILE A 1 73 ? 12.444 -3.411 -15.485 1.00 93.69 73 ILE A CA 1
ATOM 608 C C . ILE A 1 73 ? 13.927 -3.205 -15.828 1.00 93.69 73 ILE A C 1
ATOM 610 O O . ILE A 1 73 ? 14.255 -2.174 -16.423 1.00 93.69 73 ILE A O 1
ATOM 614 N N . PRO A 1 74 ? 14.829 -4.137 -15.465 1.00 93.94 74 PRO A N 1
ATOM 615 C CA . PRO A 1 74 ? 16.247 -4.004 -15.779 1.00 93.94 74 PRO A CA 1
ATOM 616 C C . PRO A 1 74 ? 16.491 -3.880 -17.285 1.00 93.94 74 PRO A C 1
ATOM 618 O O . PRO A 1 74 ? 15.926 -4.633 -18.084 1.00 93.94 74 PRO A O 1
ATOM 621 N N . SER A 1 75 ? 17.369 -2.958 -17.676 1.00 92.50 75 SER A N 1
ATOM 622 C CA . SER A 1 75 ? 17.664 -2.681 -19.084 1.00 92.50 75 SER A CA 1
ATOM 623 C C . SER A 1 75 ? 18.178 -3.917 -19.823 1.00 92.50 75 SER A C 1
ATOM 625 O O . SER A 1 75 ? 17.863 -4.115 -20.994 1.00 92.50 75 SER A O 1
ATOM 627 N N . GLU A 1 76 ? 18.935 -4.781 -19.148 1.00 94.50 76 GLU A N 1
ATOM 628 C CA . GLU A 1 76 ? 19.437 -6.040 -19.695 1.00 94.50 76 GLU A CA 1
ATOM 629 C C . GLU A 1 76 ? 18.300 -6.982 -20.116 1.00 94.50 76 GLU A C 1
ATOM 631 O O . GLU A 1 76 ? 18.375 -7.593 -21.183 1.00 94.50 76 GLU A O 1
ATOM 636 N N . GLU A 1 77 ? 17.218 -7.045 -19.338 1.00 93.62 77 GLU A N 1
ATOM 637 C CA . GLU A 1 77 ? 16.047 -7.874 -19.651 1.00 93.62 77 GLU A CA 1
ATOM 638 C C . GLU A 1 77 ? 15.333 -7.360 -20.909 1.00 93.62 77 GLU A C 1
ATOM 640 O O . GLU A 1 77 ? 14.958 -8.143 -21.785 1.00 93.62 77 GLU A O 1
ATOM 645 N N . MET A 1 78 ? 15.235 -6.036 -21.064 1.00 92.69 78 MET A N 1
ATOM 646 C CA . MET A 1 78 ? 14.674 -5.391 -22.261 1.00 92.69 78 MET A CA 1
ATOM 647 C C . MET A 1 78 ? 15.587 -5.517 -23.495 1.00 92.69 78 MET A C 1
ATOM 649 O O . MET A 1 78 ? 15.128 -5.522 -24.644 1.00 92.69 78 MET A O 1
ATOM 653 N N . LEU A 1 79 ? 16.904 -5.648 -23.301 1.00 91.88 79 LEU A N 1
ATOM 654 C CA . LEU A 1 79 ? 17.833 -5.931 -24.396 1.00 91.88 79 LEU A CA 1
ATOM 655 C C . LEU A 1 79 ? 17.652 -7.354 -24.933 1.00 91.88 79 LEU A C 1
ATOM 657 O O . LEU A 1 79 ? 17.735 -7.540 -26.151 1.00 91.88 79 LEU A O 1
ATOM 661 N N . VAL A 1 80 ? 17.396 -8.325 -24.056 1.00 95.19 80 VAL A N 1
ATOM 662 C CA . VAL A 1 80 ? 17.220 -9.737 -24.422 1.00 95.19 80 VAL A CA 1
ATOM 663 C C . VAL A 1 80 ? 15.822 -9.995 -24.980 1.00 95.19 80 VAL A C 1
ATOM 665 O O . VAL A 1 80 ? 15.688 -10.624 -26.031 1.00 95.19 80 VAL A O 1
ATOM 668 N N . ASN A 1 81 ? 14.780 -9.486 -24.324 1.00 95.00 81 ASN A N 1
ATOM 669 C CA . ASN A 1 81 ? 13.398 -9.712 -24.719 1.00 95.00 81 ASN A CA 1
ATOM 670 C C . ASN A 1 81 ? 12.763 -8.458 -25.341 1.00 95.00 81 ASN A C 1
ATOM 672 O O . ASN A 1 81 ? 12.313 -7.550 -24.648 1.00 95.00 81 ASN A O 1
ATOM 676 N N . LYS A 1 82 ? 12.663 -8.454 -26.675 1.00 92.00 82 LYS A N 1
ATOM 677 C CA . LYS A 1 82 ? 12.168 -7.316 -27.470 1.00 92.00 82 LYS A CA 1
ATOM 678 C C . LYS A 1 82 ? 10.664 -7.059 -27.383 1.00 92.00 82 LYS A C 1
ATOM 680 O O . LYS A 1 82 ? 10.219 -6.066 -27.945 1.00 92.00 82 LYS A O 1
ATOM 685 N N . VAL A 1 83 ? 9.894 -7.937 -26.735 1.00 95.56 83 VAL A N 1
ATOM 686 C CA . VAL A 1 83 ? 8.457 -7.702 -26.505 1.00 95.56 83 VAL A CA 1
ATOM 687 C C . VAL A 1 83 ? 8.165 -7.085 -25.137 1.00 95.56 83 VAL A C 1
ATOM 689 O O . VAL A 1 83 ? 7.009 -6.797 -24.848 1.00 95.56 83 VAL A O 1
ATOM 692 N N . ILE A 1 84 ? 9.181 -6.916 -24.283 1.00 93.25 84 ILE A N 1
ATOM 693 C CA . ILE A 1 84 ? 9.017 -6.243 -22.995 1.00 93.25 84 ILE A CA 1
ATOM 694 C C . ILE A 1 84 ? 9.104 -4.733 -23.207 1.00 93.25 84 ILE A C 1
ATOM 696 O O . ILE A 1 84 ? 10.069 -4.232 -23.783 1.00 93.25 84 ILE A O 1
ATOM 700 N N . GLU A 1 85 ? 8.109 -4.025 -22.686 1.00 92.38 85 GLU A N 1
ATOM 701 C CA . GLU A 1 85 ? 8.086 -2.568 -22.574 1.00 92.38 85 GLU A CA 1
ATOM 702 C C . GLU A 1 85 ? 8.359 -2.170 -21.120 1.00 92.38 85 GLU A C 1
ATOM 704 O O . GLU A 1 85 ? 8.037 -2.924 -20.198 1.00 92.38 85 GLU A O 1
ATOM 709 N N . GLN A 1 86 ? 8.981 -1.007 -20.914 1.00 94.06 86 GLN A N 1
ATOM 710 C CA . GLN A 1 86 ? 9.251 -0.490 -19.574 1.00 94.06 86 GLN A CA 1
ATOM 711 C C . GLN A 1 86 ? 7.940 -0.154 -18.848 1.00 94.06 86 GLN A C 1
ATOM 713 O O . GLN A 1 86 ? 6.924 0.171 -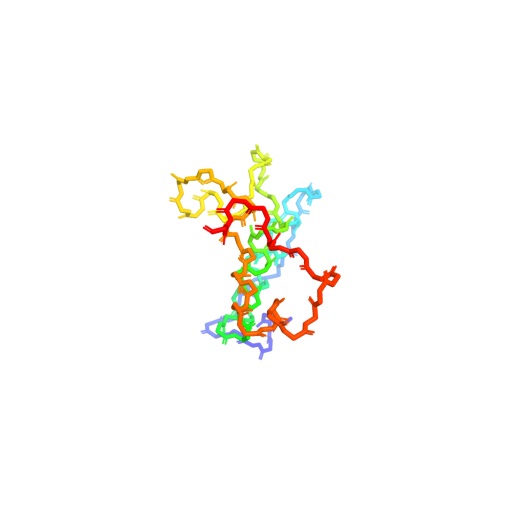19.465 1.00 94.06 86 GLN A O 1
ATOM 718 N N . ASN A 1 87 ? 7.975 -0.208 -17.517 1.00 93.12 87 ASN A N 1
ATOM 719 C CA . ASN A 1 87 ? 6.903 0.319 -16.689 1.00 93.12 87 ASN A CA 1
ATOM 720 C C . ASN A 1 87 ? 6.691 1.822 -16.976 1.00 93.12 87 ASN A C 1
ATOM 722 O O . ASN A 1 87 ? 7.666 2.545 -17.191 1.00 93.12 87 ASN A O 1
ATOM 726 N N . PRO A 1 88 ? 5.441 2.319 -16.960 1.00 92.31 88 PRO A N 1
ATOM 727 C CA . PRO A 1 88 ? 5.157 3.721 -17.257 1.00 92.31 88 PRO A CA 1
ATOM 728 C C . PRO A 1 88 ? 5.966 4.685 -16.379 1.00 92.31 88 PRO A C 1
ATOM 730 O O . PRO A 1 88 ? 6.141 4.434 -15.190 1.00 92.31 88 PRO A O 1
ATOM 733 N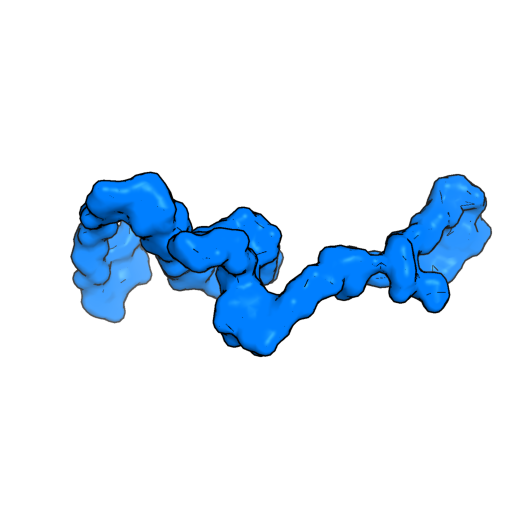 N . ASP A 1 89 ? 6.415 5.801 -16.957 1.00 89.38 89 ASP A N 1
ATOM 734 C CA . ASP A 1 89 ? 7.187 6.864 -16.287 1.00 89.38 89 ASP A CA 1
ATOM 735 C C . ASP A 1 89 ? 8.552 6.434 -15.695 1.00 89.38 89 ASP A C 1
ATOM 737 O O . ASP A 1 89 ? 9.119 7.162 -14.875 1.00 89.38 89 ASP A O 1
ATOM 741 N N . LEU A 1 90 ? 9.089 5.272 -16.098 1.00 84.00 90 LEU A N 1
ATOM 742 C CA . LEU A 1 90 ? 10.359 4.707 -15.606 1.00 84.00 90 LEU A CA 1
ATOM 743 C C . LEU A 1 90 ? 11.384 4.415 -16.720 1.00 84.00 90 LEU A C 1
ATOM 745 O O . LEU A 1 90 ? 12.268 3.575 -16.537 1.00 84.00 90 LEU A O 1
ATOM 749 N N . GLU A 1 91 ? 11.239 5.084 -17.867 1.00 72.44 91 GLU A N 1
ATOM 750 C CA . GLU A 1 91 ? 12.182 5.038 -19.000 1.00 72.44 91 GLU A CA 1
ATOM 751 C C . GLU A 1 91 ? 13.541 5.688 -18.695 1.00 72.44 91 GLU A C 1
ATOM 753 O O . GLU A 1 91 ? 13.578 6.735 -18.004 1.00 72.44 91 GLU A O 1
#

Radius of gyration: 18.3 Å; chains: 1; bounding box: 39×28×55 Å

InterPro domains:
  IPR011990 Tetratricopeptide-like helical domain superfamily [SSF48452] (17-88)